Protein AF-A0A2S2DK44-F1 (afdb_monomer_lite)

Secondary structure (DSSP, 8-state):
-EEEEE--SSS-EETTTTEEEEEBTTBT--TTS--EEE-SSSEE-TT-EEEEE------SS---EEE-EEEEETTTEEESPPPPPEEE-

pLDDT: mean 93.24, std 7.38, range [56.5, 98.75]

InterPro domains:
  IPR013783 Immunoglobulin-like fold [G3DSA:2.60.40.10] (1-85)
  IPR032350 Nbr1, FW domain [PF16158] (4-82)

Radius of gyration: 13.26 Å; chains: 1; bounding box: 30×22×35 Å

Structure (mmCIF, N/CA/C/O backbone):
data_AF-A0A2S2DK44-F1
#
_entry.id   AF-A0A2S2DK44-F1
#
loop_
_atom_site.group_PDB
_atom_site.id
_atom_site.type_symbol
_atom_site.label_atom_id
_atom_site.label_alt_id
_atom_site.label_comp_id
_atom_site.label_asym_id
_atom_site.label_entity_id
_atom_site.label_seq_id
_atom_site.pdbx_PDB_ins_code
_atom_site.Cartn_x
_atom_site.Cartn_y
_atom_site.Cartn_z
_atom_site.occupancy
_atom_site.B_iso_or_equiv
_atom_site.auth_seq_id
_atom_site.auth_comp_id
_atom_site.auth_asym_id
_atom_site.auth_atom_id
_atom_site.pdbx_PDB_model_num
ATOM 1 N N . MET A 1 1 ? -13.990 -0.145 -0.654 1.00 87.81 1 MET A N 1
ATOM 2 C CA . MET A 1 1 ? -13.240 1.098 -0.931 1.00 87.81 1 MET A CA 1
ATOM 3 C C . MET A 1 1 ? -12.418 0.919 -2.196 1.00 87.81 1 MET A C 1
ATOM 5 O O . MET A 1 1 ? -12.021 -0.203 -2.494 1.00 87.81 1 MET A O 1
ATOM 9 N N . LYS A 1 2 ? -12.191 2.013 -2.928 1.00 92.12 2 LYS A N 1
ATOM 10 C CA . LYS A 1 2 ? -11.363 2.055 -4.137 1.00 92.12 2 LYS A CA 1
ATOM 11 C C . LYS A 1 2 ? -10.461 3.284 -4.068 1.00 92.12 2 LYS A C 1
ATOM 13 O O . LYS A 1 2 ? -10.975 4.389 -3.909 1.00 92.12 2 LYS A O 1
ATOM 18 N N . LEU A 1 3 ? -9.150 3.086 -4.166 1.00 95.69 3 LEU A N 1
ATOM 19 C CA . LEU A 1 3 ? -8.152 4.159 -4.211 1.00 95.69 3 LEU A CA 1
ATOM 20 C C . LEU A 1 3 ? -7.239 3.968 -5.416 1.00 95.69 3 LEU A C 1
ATOM 22 O O . LEU A 1 3 ? -6.864 2.840 -5.731 1.00 95.69 3 LEU A O 1
ATOM 26 N N . THR A 1 4 ? -6.863 5.068 -6.063 1.00 97.06 4 THR A N 1
ATOM 27 C CA . THR A 1 4 ? -5.967 5.050 -7.221 1.00 97.06 4 THR A CA 1
ATOM 28 C C . THR A 1 4 ? -4.779 5.968 -6.966 1.00 97.06 4 THR A C 1
ATOM 30 O O . THR A 1 4 ? -4.965 7.131 -6.618 1.00 97.06 4 THR A O 1
ATOM 33 N N . PHE A 1 5 ? -3.572 5.442 -7.161 1.00 97.94 5 PHE A N 1
ATOM 34 C CA . PHE A 1 5 ? -2.310 6.174 -7.043 1.00 97.94 5 PHE A CA 1
ATOM 35 C C . PHE A 1 5 ? -1.563 6.115 -8.373 1.00 97.94 5 PHE A C 1
ATOM 37 O O . PHE A 1 5 ? -1.550 5.072 -9.024 1.00 97.94 5 PHE A O 1
ATOM 44 N N . LYS A 1 6 ? -0.929 7.220 -8.773 1.00 98.38 6 LYS A N 1
ATOM 45 C CA . LYS A 1 6 ? -0.095 7.288 -9.979 1.00 98.38 6 LYS A CA 1
ATOM 46 C C . LYS A 1 6 ? 1.378 7.180 -9.605 1.00 98.38 6 LYS A C 1
ATOM 48 O O . LYS A 1 6 ? 1.831 7.884 -8.706 1.00 98.38 6 LYS A O 1
ATOM 53 N N . ASN A 1 7 ? 2.129 6.351 -10.321 1.00 98.50 7 ASN A N 1
ATOM 54 C CA . ASN A 1 7 ? 3.576 6.300 -10.211 1.00 98.50 7 ASN A CA 1
ATOM 55 C C . ASN A 1 7 ? 4.191 7.488 -10.953 1.00 98.50 7 ASN A C 1
ATOM 57 O O . ASN A 1 7 ? 4.269 7.505 -12.179 1.00 98.50 7 ASN A O 1
ATOM 61 N N . THR A 1 8 ? 4.595 8.507 -10.203 1.00 98.31 8 THR A N 1
ATOM 62 C CA . THR A 1 8 ? 5.268 9.701 -10.732 1.00 98.31 8 THR A CA 1
ATOM 63 C C . THR A 1 8 ? 6.788 9.640 -10.578 1.00 98.31 8 THR A C 1
ATOM 65 O O . THR A 1 8 ? 7.459 10.624 -10.874 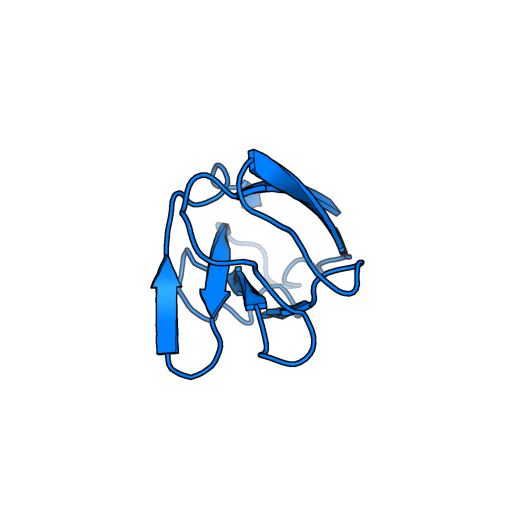1.00 98.31 8 THR A O 1
ATOM 68 N N . GLY A 1 9 ? 7.328 8.526 -10.074 1.00 97.00 9 GLY A N 1
ATOM 69 C CA . GLY A 1 9 ? 8.764 8.302 -9.942 1.00 97.00 9 GLY A CA 1
ATOM 70 C C . GLY A 1 9 ? 9.372 7.662 -11.190 1.00 97.00 9 GLY A C 1
ATOM 71 O O . GLY A 1 9 ? 8.728 7.543 -12.229 1.00 97.00 9 GLY A O 1
ATOM 72 N N . ASN A 1 10 ? 10.622 7.220 -11.066 1.00 97.88 10 ASN A N 1
ATOM 73 C CA . ASN A 1 10 ? 11.374 6.504 -12.103 1.00 97.88 10 ASN A CA 1
ATOM 74 C C . ASN A 1 10 ? 11.570 5.005 -11.795 1.00 97.88 10 ASN A C 1
ATOM 76 O O . ASN A 1 10 ? 12.175 4.297 -12.594 1.00 97.88 10 ASN A O 1
ATOM 80 N N . VAL A 1 11 ? 11.049 4.519 -10.664 1.00 98.00 11 VAL A N 1
ATOM 81 C CA . VAL A 1 11 ? 11.125 3.114 -10.238 1.00 98.00 11 VAL A CA 1
ATOM 82 C C . VAL A 1 11 ? 9.772 2.441 -10.447 1.00 98.00 11 VAL A C 1
ATOM 84 O O . VAL A 1 11 ? 8.741 2.977 -10.039 1.00 98.00 11 VAL A O 1
ATOM 87 N N . THR A 1 12 ? 9.766 1.263 -11.069 1.00 98.56 12 THR A N 1
ATOM 88 C CA . THR A 1 12 ? 8.568 0.422 -11.199 1.00 98.56 12 THR A CA 1
ATOM 89 C C . THR A 1 12 ? 8.169 -0.138 -9.839 1.00 98.56 12 THR A C 1
ATOM 91 O O . THR A 1 12 ? 8.988 -0.739 -9.158 1.00 98.56 12 THR A O 1
ATOM 94 N N . TRP A 1 13 ? 6.902 0.001 -9.455 1.00 98.56 13 TRP A N 1
ATOM 95 C CA . TRP A 1 13 ? 6.386 -0.662 -8.257 1.00 98.56 13 TRP A CA 1
ATOM 96 C C . TRP A 1 13 ? 6.051 -2.111 -8.587 1.00 98.56 13 TRP A C 1
ATOM 98 O O . TRP A 1 13 ? 5.289 -2.349 -9.523 1.00 98.56 13 TRP A O 1
ATOM 108 N N . SER A 1 14 ? 6.570 -3.071 -7.827 1.00 98.44 14 SER A N 1
ATOM 109 C CA . SER A 1 14 ? 6.256 -4.492 -8.001 1.00 98.44 14 SER A CA 1
ATOM 110 C C . SER A 1 14 ? 5.515 -5.069 -6.799 1.00 98.44 14 SER A C 1
ATOM 112 O O . SER A 1 14 ? 5.855 -4.805 -5.644 1.00 98.44 14 SER A O 1
ATOM 114 N N . ARG A 1 15 ? 4.528 -5.933 -7.058 1.00 98.19 15 ARG A N 1
ATOM 115 C CA . ARG A 1 15 ? 3.867 -6.700 -5.998 1.00 98.19 15 ARG A CA 1
ATOM 116 C C . ARG A 1 15 ? 4.839 -7.662 -5.311 1.00 98.19 15 ARG A C 1
ATOM 118 O O . ARG A 1 15 ? 4.758 -7.822 -4.097 1.00 98.19 15 ARG A O 1
ATOM 125 N N . SER A 1 16 ? 5.758 -8.278 -6.061 1.00 98.12 16 SER A N 1
ATOM 126 C CA . SER A 1 16 ? 6.738 -9.229 -5.509 1.00 98.12 16 SER A CA 1
ATOM 127 C C . SER A 1 16 ? 7.741 -8.561 -4.567 1.00 98.12 16 SER A C 1
ATOM 129 O O . SER A 1 16 ? 8.234 -9.202 -3.649 1.00 98.12 16 SER A O 1
ATOM 131 N N . GLU A 1 17 ? 8.002 -7.270 -4.768 1.00 98.31 17 GLU A N 1
ATOM 132 C CA . GLU A 1 17 ? 8.880 -6.451 -3.919 1.00 98.31 17 GLU A CA 1
ATOM 133 C C . GLU A 1 17 ? 8.114 -5.727 -2.810 1.00 98.31 17 GLU A C 1
ATOM 135 O O . GLU A 1 17 ? 8.671 -4.888 -2.107 1.00 98.31 17 GLU A O 1
ATOM 140 N N . LEU A 1 18 ? 6.836 -6.070 -2.628 1.00 98.25 18 LEU A N 1
ATOM 141 C CA . LEU A 1 18 ? 6.004 -5.568 -1.545 1.00 98.25 18 LEU A CA 1
ATOM 142 C C . LEU A 1 18 ? 5.785 -4.050 -1.602 1.00 98.25 18 LEU A C 1
ATOM 144 O O . LEU A 1 18 ? 5.755 -3.383 -0.565 1.00 98.25 18 LEU A O 1
ATOM 148 N N . TYR A 1 19 ? 5.558 -3.513 -2.803 1.00 98.50 19 TYR A N 1
ATOM 149 C CA . TYR A 1 19 ? 4.889 -2.223 -2.956 1.00 98.50 19 TYR A CA 1
ATOM 150 C C . TYR A 1 19 ? 3.387 -2.378 -2.691 1.00 98.50 19 TYR A C 1
ATOM 152 O O . TYR A 1 19 ? 2.717 -3.245 -3.260 1.00 98.50 19 TYR A O 1
ATOM 160 N N . ARG A 1 20 ? 2.859 -1.547 -1.791 1.00 98.44 20 ARG A N 1
ATOM 161 C CA . ARG A 1 20 ? 1.511 -1.648 -1.210 1.00 98.44 20 ARG A CA 1
ATOM 162 C C . ARG A 1 20 ? 0.972 -0.259 -0.892 1.00 98.44 20 ARG A C 1
ATOM 164 O O . ARG A 1 20 ? 1.711 0.724 -0.932 1.00 98.44 20 ARG A O 1
ATOM 171 N N . ILE A 1 21 ? -0.285 -0.191 -0.470 1.00 97.75 21 ILE A N 1
ATOM 172 C CA . ILE A 1 21 ? -0.734 0.911 0.386 1.00 97.75 21 ILE A CA 1
ATOM 173 C C . ILE A 1 21 ? -0.801 0.452 1.839 1.00 97.75 21 ILE A C 1
ATOM 175 O O . ILE A 1 21 ? -1.132 -0.699 2.134 1.00 97.75 21 ILE A O 1
ATOM 179 N N . GLY A 1 22 ? -0.503 1.371 2.748 1.00 97.00 22 GLY A N 1
ATOM 180 C CA . GLY A 1 22 ? -0.658 1.179 4.181 1.00 97.00 22 GLY A CA 1
ATOM 181 C C . GLY A 1 22 ? -1.408 2.341 4.809 1.00 97.00 22 GLY A C 1
ATOM 182 O O . GLY A 1 22 ? -1.392 3.458 4.291 1.00 97.00 22 GLY A O 1
ATOM 183 N N . THR A 1 23 ? -2.041 2.084 5.947 1.00 95.44 23 THR A N 1
ATOM 184 C CA . THR A 1 23 ? -2.666 3.133 6.760 1.00 95.44 23 THR A CA 1
ATOM 185 C C . THR A 1 23 ? -1.606 4.143 7.193 1.00 95.44 23 THR A C 1
ATOM 187 O O . THR A 1 23 ? -0.522 3.737 7.628 1.00 95.44 23 THR A O 1
ATOM 190 N N . SER A 1 24 ? -1.886 5.434 7.036 1.00 94.19 24 SER A N 1
ATOM 191 C CA . SER A 1 24 ? -0.906 6.516 7.233 1.00 94.19 24 SER A CA 1
ATOM 192 C C . SER A 1 24 ? -1.335 7.568 8.249 1.00 94.19 24 SER A C 1
ATOM 194 O O . SER A 1 24 ? -0.496 8.350 8.682 1.00 94.19 24 SER A O 1
ATOM 196 N N . ASN A 1 25 ? -2.604 7.585 8.658 1.00 88.88 25 ASN A N 1
ATOM 197 C CA . ASN A 1 25 ? -3.096 8.515 9.665 1.00 88.88 25 ASN A CA 1
ATOM 198 C C . ASN A 1 25 ? -4.085 7.826 10.621 1.00 88.88 25 ASN A C 1
ATOM 200 O O . ASN A 1 25 ? -5.254 7.676 10.269 1.00 88.88 25 ASN A O 1
ATOM 204 N N . PRO A 1 26 ? -3.626 7.373 11.801 1.00 91.12 26 PRO A N 1
ATOM 205 C CA . PRO A 1 26 ? -2.222 7.168 12.153 1.00 91.12 26 PRO A CA 1
ATOM 206 C C . PRO A 1 26 ? -1.553 6.076 11.299 1.00 91.12 26 PRO A C 1
ATOM 208 O O . PRO A 1 26 ? -2.207 5.258 10.641 1.00 91.12 26 PRO A O 1
ATOM 211 N N . VAL A 1 27 ? -0.220 6.073 11.299 1.00 92.38 27 VAL A N 1
ATOM 212 C CA . VAL A 1 27 ? 0.574 4.990 10.707 1.00 92.38 27 VAL A CA 1
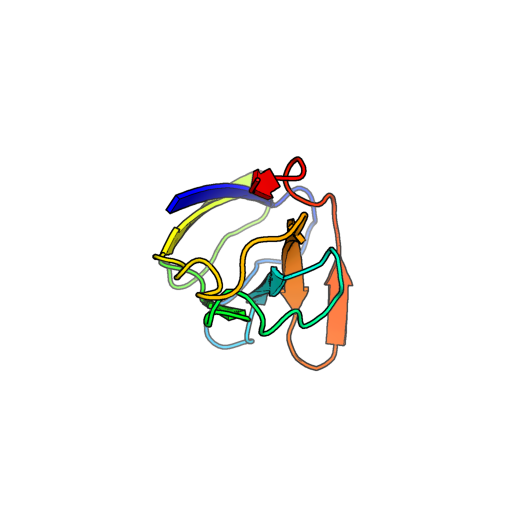ATOM 213 C C . VAL A 1 27 ? 0.219 3.673 11.398 1.00 92.38 27 VAL A C 1
ATOM 215 O O . VAL A 1 27 ? 0.069 3.630 12.613 1.00 92.38 27 VAL A O 1
ATOM 218 N N . ASP A 1 28 ? 0.056 2.613 10.605 1.00 91.44 28 ASP A N 1
ATOM 219 C CA . ASP A 1 28 ? -0.243 1.255 11.093 1.00 91.44 28 ASP A CA 1
ATOM 220 C C . ASP A 1 28 ? -1.511 1.145 11.959 1.00 91.44 28 ASP A C 1
ATOM 222 O O . ASP A 1 28 ? -1.630 0.273 12.816 1.00 91.44 28 ASP A O 1
ATOM 226 N N . ASN A 1 29 ? -2.493 2.014 11.697 1.00 91.25 29 ASN A N 1
ATOM 227 C CA . ASN A 1 29 ? -3.792 2.005 12.353 1.00 91.25 29 ASN A CA 1
ATOM 228 C C . ASN A 1 29 ? -4.559 0.683 12.152 1.00 91.25 29 ASN A C 1
ATOM 230 O O . ASN A 1 29 ? -5.094 0.410 11.076 1.00 91.25 29 ASN A O 1
ATOM 234 N N . THR A 1 30 ? -4.710 -0.089 13.226 1.00 91.44 30 THR A N 1
ATOM 235 C CA . THR A 1 30 ? -5.468 -1.351 13.254 1.00 91.44 30 THR A CA 1
ATOM 236 C C . THR A 1 30 ? -6.965 -1.178 13.512 1.00 91.44 30 THR A C 1
ATOM 238 O O . THR A 1 30 ? -7.708 -2.149 13.372 1.00 91.44 30 THR A O 1
ATOM 241 N N . SER A 1 31 ? -7.439 0.035 13.830 1.00 90.19 31 SER A N 1
ATOM 242 C CA . SER A 1 31 ? -8.842 0.295 14.208 1.00 90.19 31 SER A CA 1
ATOM 243 C C . SER A 1 31 ? -9.841 -0.193 13.156 1.00 90.19 31 SER A C 1
ATOM 245 O O . SER A 1 31 ? -10.955 -0.585 13.489 1.00 90.19 31 SER A O 1
ATOM 247 N N . PHE A 1 32 ? -9.426 -0.205 11.885 1.00 89.06 32 PHE A N 1
ATOM 248 C CA . PHE A 1 32 ? -10.273 -0.568 10.753 1.00 89.06 32 PHE A CA 1
ATOM 249 C C . PHE A 1 32 ? -10.078 -2.005 10.228 1.00 89.06 32 PHE A C 1
ATOM 251 O O . PHE A 1 32 ? -10.597 -2.363 9.166 1.00 89.06 32 PHE A O 1
ATOM 258 N N . GLY A 1 33 ? -9.305 -2.831 10.944 1.00 90.00 33 GLY A N 1
ATOM 259 C CA . GLY A 1 33 ? -9.037 -4.244 10.641 1.00 90.00 33 GLY A CA 1
ATOM 260 C C . GLY A 1 33 ? -8.057 -4.503 9.489 1.00 90.00 33 GLY A C 1
ATOM 261 O O . GLY A 1 33 ? -7.362 -5.515 9.495 1.00 90.00 33 GLY A O 1
ATOM 262 N N . THR A 1 34 ? -7.952 -3.593 8.519 1.00 93.00 34 THR A N 1
ATOM 263 C CA . THR A 1 34 ? -7.021 -3.702 7.385 1.00 93.00 34 THR A CA 1
ATOM 264 C C . THR A 1 34 ? -5.952 -2.622 7.462 1.00 93.00 34 THR A C 1
ATOM 266 O O . THR A 1 34 ? -6.259 -1.434 7.456 1.00 93.00 34 THR A O 1
ATOM 269 N N . VAL A 1 35 ? -4.691 -3.058 7.490 1.00 95.44 35 VAL A N 1
ATOM 270 C CA . VAL A 1 35 ? -3.515 -2.193 7.703 1.00 95.44 35 VAL A CA 1
ATOM 271 C C . VAL A 1 35 ? -2.632 -2.081 6.451 1.00 95.44 35 VAL A C 1
ATOM 273 O O . VAL A 1 35 ? -1.906 -1.099 6.268 1.00 95.44 35 VAL A O 1
ATOM 276 N N . ARG A 1 36 ? -2.693 -3.092 5.576 1.00 96.81 36 ARG A N 1
ATOM 277 C CA . ARG A 1 36 ? -1.943 -3.212 4.319 1.00 96.81 36 ARG A CA 1
ATOM 278 C C . ARG A 1 36 ? -2.867 -3.698 3.214 1.00 96.81 36 ARG A C 1
ATOM 280 O O . ARG A 1 36 ? -3.723 -4.543 3.468 1.00 96.81 36 ARG A O 1
ATOM 287 N N . VAL A 1 37 ? -2.663 -3.204 1.997 1.00 97.56 37 VAL A N 1
ATOM 288 C CA . VAL A 1 37 ? -3.324 -3.720 0.793 1.00 97.56 37 VAL A CA 1
ATOM 289 C C . VAL A 1 37 ? -2.291 -3.819 -0.320 1.00 97.56 37 VAL A C 1
ATOM 291 O O . VAL A 1 37 ? -1.684 -2.818 -0.706 1.00 97.56 37 VAL A O 1
ATOM 294 N N . ASP A 1 38 ? -2.092 -5.033 -0.823 1.00 97.94 38 ASP A N 1
ATOM 295 C CA . ASP A 1 38 ? -1.160 -5.302 -1.915 1.00 97.94 38 ASP A CA 1
ATOM 296 C C . ASP A 1 38 ? -1.642 -4.685 -3.234 1.00 97.94 38 ASP A C 1
ATOM 298 O O . ASP A 1 38 ? -2.836 -4.446 -3.442 1.00 97.94 38 ASP A O 1
ATOM 302 N N . LEU A 1 39 ? -0.710 -4.485 -4.168 1.00 97.31 39 LEU A N 1
ATOM 303 C CA . LEU A 1 39 ? -1.051 -4.176 -5.553 1.00 97.31 39 LEU A CA 1
ATOM 304 C C . LEU A 1 39 ? -1.991 -5.243 -6.135 1.00 97.31 39 LEU A C 1
ATOM 306 O O . LEU A 1 39 ? -1.724 -6.443 -6.072 1.00 97.31 39 LEU A O 1
ATOM 310 N N . GLY A 1 40 ? -3.076 -4.792 -6.770 1.00 95.06 40 GLY A N 1
ATOM 311 C CA . GLY A 1 40 ? -3.994 -5.667 -7.509 1.00 95.06 40 GLY A CA 1
ATOM 312 C C . GLY A 1 40 ? -3.440 -6.164 -8.851 1.00 95.06 40 GLY A C 1
ATOM 313 O O . GLY A 1 40 ? -4.084 -6.966 -9.518 1.00 95.06 40 GLY A O 1
ATOM 314 N N . VAL A 1 41 ? -2.259 -5.686 -9.249 1.00 96.75 41 VAL A N 1
ATOM 315 C CA . VAL A 1 41 ? -1.547 -6.028 -10.489 1.00 96.75 41 VAL A CA 1
ATOM 316 C C . VAL A 1 41 ? -0.110 -6.437 -10.163 1.00 96.75 41 VAL A C 1
ATOM 318 O O . VAL A 1 41 ? 0.378 -6.152 -9.071 1.00 96.75 41 VAL A O 1
ATOM 321 N N . ALA A 1 42 ? 0.576 -7.102 -11.096 1.00 98.00 42 ALA A N 1
ATOM 322 C CA . ALA A 1 42 ? 1.948 -7.567 -10.876 1.00 98.00 42 ALA A CA 1
ATOM 323 C C . ALA A 1 42 ? 2.947 -6.408 -10.713 1.00 98.00 42 ALA A C 1
ATOM 325 O O . ALA A 1 42 ? 3.787 -6.446 -9.814 1.00 98.00 42 ALA A O 1
ATOM 326 N N . SER A 1 43 ? 2.839 -5.373 -11.549 1.00 98.19 43 SER A N 1
ATOM 327 C CA . SER A 1 43 ? 3.727 -4.213 -11.516 1.00 98.19 43 SER A CA 1
ATOM 328 C C . SER A 1 43 ? 3.068 -2.942 -12.060 1.00 98.19 43 SER A C 1
ATOM 330 O O . SER A 1 43 ? 2.057 -2.996 -12.762 1.00 98.19 43 SER A O 1
ATOM 332 N N . VAL A 1 44 ? 3.635 -1.785 -11.707 1.00 98.62 44 VAL A N 1
ATOM 333 C CA . VAL A 1 44 ? 3.170 -0.448 -12.101 1.00 98.62 44 VAL A CA 1
ATOM 334 C C . VAL A 1 44 ? 4.378 0.400 -12.492 1.00 98.62 44 VAL A C 1
ATOM 336 O O . VAL A 1 44 ? 5.105 0.916 -11.639 1.00 98.62 44 VAL A O 1
ATOM 339 N N . ALA A 1 45 ? 4.610 0.518 -13.798 1.00 98.69 45 ALA A N 1
ATOM 340 C CA . ALA A 1 45 ? 5.726 1.274 -14.363 1.00 98.69 45 ALA A CA 1
ATOM 341 C C . ALA A 1 45 ? 5.601 2.796 -14.113 1.00 98.69 45 ALA A C 1
ATOM 343 O O . ALA A 1 45 ? 4.493 3.286 -13.860 1.00 98.69 45 ALA A O 1
ATOM 344 N N . PRO A 1 46 ? 6.701 3.564 -14.226 1.00 98.75 46 PRO A N 1
ATOM 345 C CA . PRO A 1 46 ? 6.659 5.024 -14.268 1.00 98.75 46 PRO A CA 1
ATOM 346 C C . PRO A 1 46 ? 5.576 5.561 -15.212 1.00 98.75 46 PRO A C 1
ATOM 348 O O . PRO A 1 46 ? 5.407 5.090 -16.335 1.00 98.75 46 PRO A O 1
ATOM 351 N N . GLY A 1 47 ? 4.807 6.540 -14.740 1.00 98.56 47 GLY A N 1
ATOM 352 C CA . GLY A 1 47 ? 3.692 7.146 -15.467 1.00 98.56 47 GLY A CA 1
ATOM 353 C C . GLY A 1 47 ? 2.363 6.383 -15.390 1.00 98.56 47 GLY A C 1
ATOM 354 O O . GLY A 1 47 ? 1.330 6.980 -15.701 1.00 98.56 47 GLY A O 1
ATOM 355 N N . GLN A 1 48 ? 2.355 5.119 -14.947 1.00 98.56 48 GLN A N 1
ATOM 356 C CA . GLN A 1 48 ? 1.143 4.299 -14.815 1.00 98.56 48 GLN A CA 1
ATOM 357 C C . GLN A 1 48 ? 0.440 4.500 -13.468 1.00 98.56 48 GLN A C 1
ATOM 359 O O . GLN A 1 48 ? 1.009 5.043 -12.522 1.00 98.56 48 GLN A O 1
ATOM 364 N N . SER A 1 49 ? -0.808 4.035 -13.373 1.00 98.38 49 SER A N 1
ATOM 365 C CA . SER A 1 49 ? -1.613 4.110 -12.150 1.00 98.38 49 SER A CA 1
ATOM 366 C C . SER A 1 49 ? -1.963 2.729 -11.604 1.00 98.38 49 SER A C 1
ATOM 368 O O . SER A 1 49 ? -2.324 1.821 -12.347 1.00 98.38 49 SER A O 1
ATOM 370 N N . ALA A 1 50 ? -1.928 2.604 -10.281 1.00 97.44 50 ALA A N 1
ATOM 371 C CA . ALA A 1 50 ? -2.359 1.440 -9.524 1.00 97.44 50 ALA A CA 1
ATOM 372 C C . ALA A 1 50 ? -3.737 1.701 -8.911 1.00 97.44 50 ALA A C 1
ATOM 374 O O . ALA A 1 50 ? -3.939 2.741 -8.284 1.00 97.44 50 ALA A O 1
ATOM 375 N N . THR A 1 51 ? -4.672 0.759 -9.040 1.00 97.38 51 THR A N 1
ATOM 376 C CA . THR A 1 51 ? -5.960 0.815 -8.333 1.00 97.38 51 THR A CA 1
ATOM 377 C C . THR A 1 51 ? -6.034 -0.287 -7.286 1.00 97.38 51 THR A C 1
ATOM 379 O O . THR A 1 51 ? -5.891 -1.465 -7.605 1.00 97.38 51 THR A O 1
ATOM 382 N N . PHE A 1 52 ? -6.312 0.106 -6.048 1.00 96.81 52 PHE A N 1
ATOM 383 C CA . PHE A 1 52 ? -6.468 -0.772 -4.897 1.00 96.81 52 PHE A CA 1
ATOM 384 C C . PHE A 1 52 ? -7.948 -0.881 -4.547 1.00 96.81 52 PHE A C 1
ATOM 386 O O . PHE A 1 52 ? -8.607 0.129 -4.286 1.00 96.81 52 PHE A O 1
ATOM 393 N N . ASN A 1 53 ? -8.461 -2.109 -4.527 1.00 94.62 53 ASN A N 1
ATOM 394 C CA . ASN A 1 53 ? -9.828 -2.419 -4.120 1.00 94.62 53 ASN A CA 1
ATOM 395 C C . ASN A 1 53 ? -9.776 -3.270 -2.853 1.00 94.62 53 ASN A C 1
ATOM 397 O O . ASN A 1 53 ? -9.162 -4.331 -2.849 1.00 94.62 53 ASN A O 1
ATOM 401 N N . PHE A 1 54 ? -10.399 -2.793 -1.781 1.00 93.75 54 PHE A N 1
ATOM 402 C CA . PHE A 1 54 ? -10.358 -3.446 -0.473 1.00 93.75 54 PHE A CA 1
ATOM 403 C C . PHE A 1 54 ? -11.549 -3.023 0.382 1.00 93.75 54 PHE A C 1
ATOM 405 O O . PHE A 1 54 ? -12.208 -2.014 0.112 1.00 93.75 54 PHE 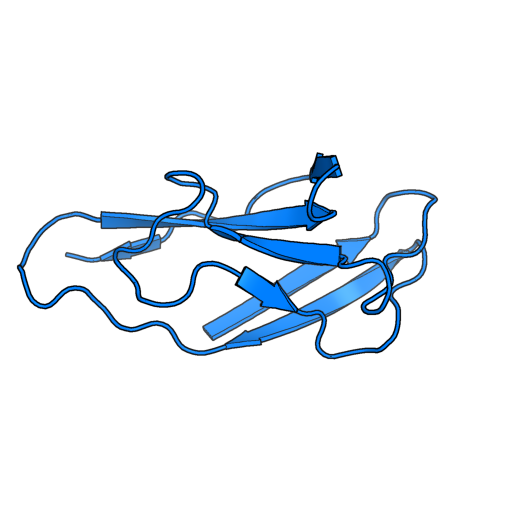A O 1
ATOM 412 N N . GLN A 1 55 ? -11.838 -3.790 1.423 1.00 91.88 55 GLN A N 1
ATOM 413 C CA . GLN A 1 55 ? -12.848 -3.459 2.422 1.00 91.88 55 GLN A CA 1
ATOM 414 C C . GLN A 1 55 ? -12.160 -3.081 3.732 1.00 91.88 55 GLN A C 1
ATOM 416 O O . GLN A 1 55 ? -11.032 -3.486 3.982 1.00 91.88 55 GLN A O 1
ATOM 421 N N . VAL A 1 56 ? -12.844 -2.281 4.541 1.00 89.94 56 VAL A N 1
ATOM 422 C CA . VAL A 1 56 ? -12.431 -1.938 5.902 1.00 89.94 56 VAL A CA 1
ATOM 423 C C . VAL A 1 56 ? -13.631 -2.111 6.816 1.00 89.94 56 VAL A C 1
ATOM 425 O O . VAL A 1 56 ? -14.769 -1.948 6.368 1.00 89.94 56 VAL A O 1
ATOM 428 N N . LYS A 1 57 ? -13.390 -2.440 8.083 1.00 88.62 57 LYS A N 1
ATOM 429 C CA . LYS A 1 57 ? -14.445 -2.606 9.083 1.00 88.62 57 LYS A CA 1
ATOM 430 C C . LYS A 1 57 ? -14.379 -1.448 10.066 1.00 88.62 57 LYS A C 1
ATOM 432 O O . LYS A 1 57 ? -13.348 -1.265 10.692 1.00 88.62 57 LYS A O 1
ATOM 437 N N . ALA A 1 58 ? -15.455 -0.681 10.214 1.00 85.62 58 ALA A N 1
ATOM 438 C CA . ALA A 1 58 ? -15.493 0.376 11.220 1.00 85.62 58 ALA A CA 1
ATOM 439 C C . ALA A 1 58 ? -15.372 -0.208 12.649 1.00 85.62 58 ALA A C 1
ATOM 441 O O . ALA A 1 58 ? -15.886 -1.309 12.893 1.00 85.62 58 ALA A O 1
ATOM 442 N N . PRO A 1 59 ? -14.720 0.503 13.588 1.00 88.00 59 PRO A N 1
ATOM 443 C CA . PRO A 1 59 ? -14.726 0.142 15.004 1.00 88.00 59 PRO A CA 1
ATOM 444 C C . PRO A 1 59 ? -16.149 -0.007 15.559 1.00 88.00 59 PRO A C 1
ATOM 446 O O . PRO A 1 59 ? -17.055 0.718 15.161 1.00 88.00 59 PRO A O 1
ATOM 449 N N . ALA A 1 60 ? -16.344 -0.940 16.498 1.00 88.94 60 ALA A N 1
ATOM 450 C CA . ALA A 1 60 ? -17.636 -1.116 17.174 1.00 88.94 60 ALA A CA 1
ATOM 451 C C . ALA A 1 60 ? -17.914 -0.013 18.210 1.00 88.94 60 ALA A C 1
ATOM 453 O O . ALA A 1 60 ? -19.067 0.292 18.503 1.00 88.94 60 ALA A O 1
ATOM 454 N N . THR A 1 61 ? -16.856 0.577 18.767 1.00 88.94 61 THR A N 1
ATOM 455 C CA . THR A 1 61 ? -16.952 1.702 19.695 1.00 88.94 61 THR A CA 1
ATOM 456 C C . THR A 1 61 ? -17.147 2.989 18.904 1.00 88.94 61 THR A C 1
ATOM 458 O O . THR A 1 61 ? -16.335 3.305 18.036 1.00 88.94 61 THR A O 1
ATOM 461 N N . ALA A 1 62 ? -18.207 3.736 19.217 1.00 85.31 62 ALA A N 1
ATOM 462 C CA . ALA A 1 62 ? -18.438 5.050 18.627 1.00 85.31 62 ALA A CA 1
ATOM 463 C C . ALA A 1 62 ? -17.296 6.013 18.986 1.00 85.31 62 ALA A C 1
ATOM 465 O O . ALA A 1 62 ? -16.810 6.026 20.120 1.00 85.31 62 ALA A O 1
ATOM 466 N N . GLY A 1 63 ? -16.871 6.826 18.024 1.00 85.19 63 GLY A N 1
ATOM 467 C CA . GLY A 1 63 ? -15.745 7.730 18.201 1.00 85.19 63 GLY A CA 1
ATOM 468 C C . GLY A 1 63 ? -15.280 8.342 16.887 1.00 85.19 63 GLY A C 1
ATOM 469 O O . GLY A 1 63 ? -15.574 7.849 15.802 1.00 85.19 63 GLY A O 1
ATOM 470 N N . SER A 1 64 ? -14.515 9.430 16.987 1.00 83.19 64 SER A N 1
ATOM 471 C CA . SER A 1 64 ? -13.881 10.042 15.820 1.00 83.19 64 SER A CA 1
ATOM 472 C C . SER A 1 64 ? -12.580 9.327 15.482 1.00 83.19 64 SER A C 1
ATOM 474 O O . SER A 1 64 ? -11.610 9.415 16.234 1.00 83.19 64 SER A O 1
ATOM 476 N N . TYR A 1 65 ? -12.540 8.695 14.314 1.00 83.25 65 TYR A N 1
ATOM 477 C CA . TYR A 1 65 ? -11.339 8.049 13.793 1.00 83.25 65 TYR A CA 1
ATOM 478 C C . TYR A 1 65 ? -10.900 8.728 12.497 1.00 83.25 65 TYR A C 1
ATOM 480 O O . TYR A 1 65 ? -11.704 8.892 11.577 1.00 83.25 65 TYR A O 1
ATOM 488 N N . LEU A 1 66 ? -9.626 9.122 12.429 1.00 82.50 66 LEU A N 1
ATOM 489 C CA . LEU A 1 66 ? -8.973 9.504 11.177 1.00 82.50 66 LEU A CA 1
ATOM 490 C C . LEU A 1 66 ? -8.423 8.252 10.496 1.00 82.50 66 LEU A C 1
ATOM 492 O O . LEU A 1 66 ? -7.991 7.308 11.168 1.00 82.50 66 LEU A O 1
ATOM 496 N N . PHE A 1 67 ? -8.503 8.231 9.167 1.00 86.06 67 PHE A N 1
ATOM 497 C CA . PHE A 1 67 ? -8.096 7.081 8.383 1.00 86.06 67 PHE A CA 1
ATOM 498 C C . PHE A 1 67 ? -7.735 7.434 6.942 1.00 86.06 67 PHE A C 1
ATOM 500 O O . PHE A 1 67 ? -8.595 7.760 6.115 1.00 86.06 67 PHE A O 1
ATOM 507 N N . ASP A 1 68 ? -6.446 7.296 6.640 1.00 93.06 68 ASP A N 1
ATOM 508 C CA . ASP A 1 68 ? -5.845 7.678 5.365 1.00 93.06 68 ASP A CA 1
ATOM 509 C C . ASP A 1 68 ? -4.896 6.575 4.905 1.00 93.06 68 ASP A C 1
ATOM 511 O O . ASP A 1 68 ? -4.368 5.812 5.718 1.00 93.06 68 ASP A O 1
ATOM 515 N N . TRP A 1 69 ? -4.611 6.542 3.608 1.00 96.38 69 TRP A N 1
ATOM 516 C CA . TRP A 1 69 ? -3.725 5.563 2.989 1.00 96.38 69 TRP A CA 1
ATOM 517 C C . TRP A 1 69 ? -2.559 6.252 2.301 1.00 96.38 69 TRP A C 1
ATOM 519 O O . TRP A 1 69 ? -2.737 7.293 1.681 1.00 96.38 69 TRP A O 1
ATOM 529 N N . GLY A 1 70 ? -1.370 5.667 2.358 1.00 97.31 70 GLY A N 1
ATOM 530 C CA . GLY A 1 70 ? -0.218 6.115 1.575 1.00 97.31 70 GLY A CA 1
ATOM 531 C C . GLY A 1 70 ? 0.502 4.943 0.934 1.00 97.31 70 GLY A C 1
ATOM 532 O O . GLY A 1 70 ? 0.368 3.808 1.396 1.00 97.31 70 GLY A O 1
ATOM 533 N N . MET A 1 71 ? 1.267 5.228 -0.119 1.00 98.12 71 MET A N 1
ATOM 534 C CA . MET A 1 71 ? 2.142 4.231 -0.723 1.00 98.12 71 MET A CA 1
ATOM 535 C C . MET A 1 71 ? 3.253 3.831 0.253 1.00 98.12 71 MET A C 1
ATOM 537 O O . MET A 1 71 ? 3.813 4.652 0.984 1.00 98.12 71 MET A O 1
ATOM 541 N N . LEU A 1 72 ? 3.550 2.539 0.255 1.00 98.38 72 LEU A N 1
ATOM 542 C CA . LEU A 1 72 ? 4.510 1.888 1.130 1.00 98.38 72 LEU A CA 1
ATOM 543 C C . LEU A 1 72 ? 5.318 0.890 0.308 1.00 98.38 72 LEU A C 1
ATOM 545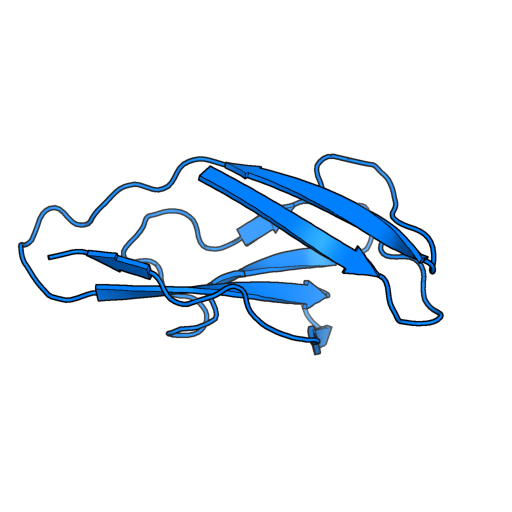 O O . LEU A 1 72 ? 4.751 0.045 -0.382 1.00 98.38 72 LEU A O 1
ATOM 549 N N . TRP A 1 73 ? 6.636 0.968 0.427 1.00 98.19 73 TRP A N 1
ATOM 550 C CA . TRP A 1 73 ? 7.528 -0.132 0.104 1.00 98.19 73 TRP A CA 1
ATOM 551 C C . TRP A 1 73 ? 7.861 -0.831 1.419 1.00 98.19 73 TRP A C 1
ATOM 553 O O . TRP A 1 73 ? 8.553 -0.264 2.269 1.00 98.19 73 TRP A O 1
ATOM 563 N N . GLU A 1 74 ? 7.272 -2.010 1.633 1.00 98.06 74 GLU A N 1
ATOM 564 C CA . GLU A 1 74 ? 7.349 -2.708 2.920 1.00 98.06 74 GLU A CA 1
ATOM 565 C C . GLU A 1 74 ? 8.810 -2.923 3.335 1.00 98.06 74 GLU A C 1
ATOM 567 O O . GLU A 1 74 ? 9.657 -3.239 2.500 1.00 98.06 74 GLU A O 1
ATOM 572 N N . TYR A 1 75 ? 9.100 -2.723 4.623 1.00 97.00 75 TYR A N 1
ATOM 573 C CA . TYR A 1 75 ? 10.449 -2.761 5.208 1.00 97.00 75 TYR A CA 1
ATOM 574 C C . TYR A 1 75 ? 11.448 -1.703 4.705 1.00 97.00 75 TYR A C 1
ATOM 576 O O . TYR A 1 75 ? 12.587 -1.703 5.161 1.00 97.00 75 TYR A O 1
ATOM 584 N N . HIS A 1 76 ? 11.039 -0.786 3.823 1.00 97.44 76 HIS A N 1
ATOM 585 C CA . HIS A 1 76 ? 11.912 0.260 3.286 1.00 97.44 76 HIS A CA 1
ATOM 586 C C . HIS A 1 76 ? 11.435 1.651 3.702 1.00 97.44 76 HIS A C 1
ATOM 588 O O . HIS A 1 76 ? 12.018 2.271 4.588 1.00 97.44 76 HIS A O 1
ATOM 594 N N . LEU A 1 77 ? 10.370 2.160 3.074 1.00 96.81 77 LEU A N 1
ATOM 595 C CA . LEU A 1 77 ? 9.833 3.482 3.386 1.00 96.81 77 LEU A CA 1
ATOM 596 C C . LEU A 1 77 ? 8.383 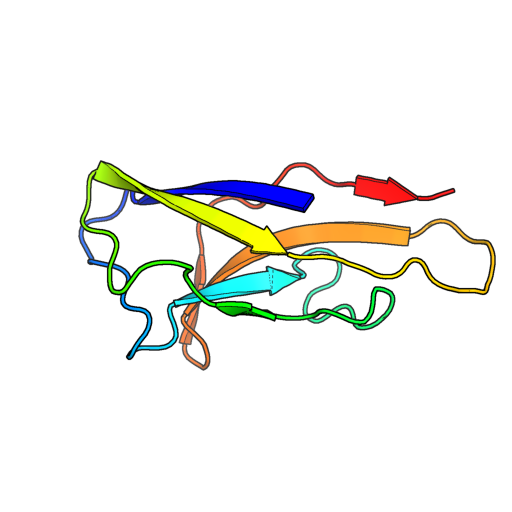3.663 2.936 1.00 96.81 77 LEU A C 1
ATOM 598 O O . LEU A 1 77 ? 7.888 3.006 2.020 1.00 96.81 77 LEU A O 1
ATOM 602 N N . ARG A 1 78 ? 7.725 4.648 3.546 1.00 97.19 78 ARG A N 1
ATOM 603 C CA . ARG A 1 78 ? 6.478 5.244 3.054 1.00 97.19 78 ARG A CA 1
ATOM 604 C C . ARG A 1 78 ? 6.820 6.427 2.163 1.00 97.19 78 ARG A C 1
ATOM 606 O O . ARG A 1 78 ? 7.735 7.178 2.486 1.00 97.19 78 ARG A O 1
ATOM 613 N N . PHE A 1 79 ? 6.103 6.597 1.058 1.00 97.31 79 PHE A N 1
ATOM 614 C CA . PHE A 1 79 ? 6.458 7.604 0.062 1.00 97.31 79 PHE A CA 1
ATOM 615 C C . PHE A 1 79 ? 5.246 8.207 -0.643 1.00 97.31 79 PHE A C 1
ATOM 617 O O . PHE A 1 79 ? 4.150 7.646 -0.652 1.00 97.31 79 PHE A O 1
ATOM 624 N N . GLY A 1 80 ? 5.484 9.353 -1.281 1.00 95.75 80 GLY A N 1
ATOM 625 C CA . GLY A 1 80 ? 4.477 10.070 -2.051 1.00 95.75 80 GLY A CA 1
ATOM 626 C C . GLY A 1 80 ? 3.399 10.724 -1.188 1.00 95.75 80 GLY A C 1
ATOM 627 O O . GLY A 1 80 ? 3.521 10.855 0.028 1.00 95.75 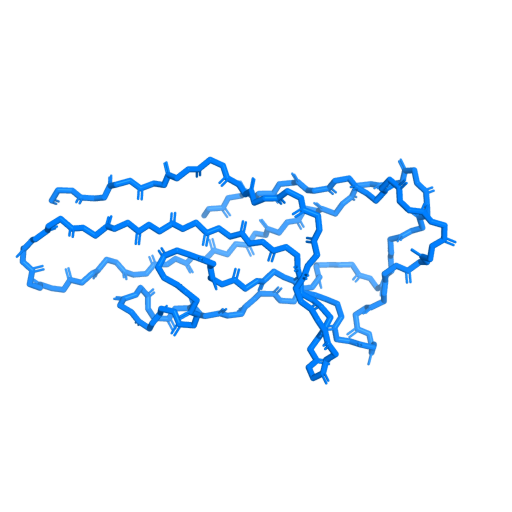80 GLY A O 1
ATOM 628 N N . GLN A 1 81 ? 2.341 11.171 -1.860 1.00 95.94 81 GLN A N 1
ATOM 629 C CA . GLN A 1 81 ? 1.175 11.764 -1.214 1.00 95.94 81 GLN A CA 1
ATOM 630 C C . GLN A 1 81 ? 0.259 10.677 -0.648 1.00 95.94 81 GLN A C 1
ATOM 632 O O . GLN A 1 81 ? 0.114 9.599 -1.230 1.00 95.94 81 GLN A O 1
ATOM 637 N N . THR A 1 82 ? -0.396 10.976 0.470 1.00 95.81 82 THR A N 1
ATOM 638 C CA . THR A 1 82 ? -1.472 10.142 1.007 1.00 95.81 82 THR A CA 1
ATOM 639 C C . THR A 1 82 ? -2.795 10.435 0.300 1.00 95.81 82 THR A C 1
ATOM 641 O O . THR A 1 82 ? -2.986 11.482 -0.319 1.00 95.81 82 THR A O 1
ATOM 644 N N . SER A 1 83 ? -3.745 9.509 0.407 1.00 92.94 83 SER A N 1
ATOM 645 C CA . SER A 1 83 ? -5.138 9.776 0.074 1.00 92.94 83 SER A CA 1
ATOM 646 C C . SER A 1 83 ? -5.698 10.881 0.978 1.00 92.94 83 SER A C 1
ATOM 648 O O . SER A 1 83 ? -5.248 11.009 2.119 1.00 92.94 83 SER A O 1
ATOM 650 N N . PRO A 1 84 ? -6.748 11.599 0.545 1.00 90.12 84 PRO A N 1
ATOM 651 C CA . PRO A 1 84 ? -7.504 12.467 1.438 1.00 90.12 84 PRO A CA 1
ATOM 652 C C . PRO A 1 84 ? -8.010 11.709 2.663 1.00 90.12 84 PRO A C 1
ATOM 654 O O . PRO A 1 84 ? -8.431 10.549 2.545 1.00 90.12 84 PRO A O 1
ATOM 657 N N . SER A 1 85 ? -8.012 12.385 3.809 1.00 85.12 85 SER A N 1
ATOM 658 C CA . SER A 1 85 ? -8.424 11.763 5.053 1.00 85.12 85 SER A CA 1
ATOM 659 C C . SER A 1 85 ? -9.895 11.405 5.081 1.00 85.12 85 SER A C 1
ATOM 661 O O . SER A 1 85 ? -10.753 12.182 4.650 1.00 85.12 85 SER A O 1
ATOM 663 N N . LYS A 1 86 ? -10.205 10.225 5.614 1.00 77.81 86 LYS A N 1
ATOM 664 C CA . LYS A 1 86 ? -11.576 9.861 5.967 1.00 77.81 86 LYS A CA 1
ATOM 665 C C . LYS A 1 86 ? -11.762 10.023 7.467 1.00 77.81 86 LYS A C 1
ATOM 667 O O . LYS A 1 86 ? -10.917 9.613 8.254 1.00 77.81 86 LYS A O 1
ATOM 672 N N . LYS A 1 87 ? -12.894 10.617 7.842 1.00 68.06 87 LYS A N 1
ATOM 673 C CA . LYS A 1 87 ? -13.372 10.687 9.220 1.00 68.06 87 LYS A CA 1
ATOM 674 C C . LYS A 1 87 ? -14.631 9.834 9.315 1.00 68.06 87 LYS A C 1
ATOM 676 O O . LYS A 1 87 ? -15.559 10.074 8.543 1.00 68.06 87 LYS A O 1
ATOM 681 N N . SER A 1 88 ? -14.662 8.847 10.210 1.00 65.69 88 SER A N 1
ATOM 682 C CA . SER A 1 88 ? -15.935 8.252 10.638 1.00 65.69 88 SER A CA 1
ATOM 683 C C . SER A 1 88 ? -16.383 8.915 11.937 1.00 65.69 88 SER A C 1
ATOM 685 O O . SER A 1 88 ? -15.541 9.257 12.773 1.00 65.69 88 SER A O 1
ATOM 687 N N . LEU A 1 89 ? -17.691 9.150 12.045 1.00 56.50 89 LEU A N 1
ATOM 688 C CA . LEU A 1 89 ? -18.373 9.568 13.270 1.00 56.50 89 LEU A CA 1
ATOM 689 C C . LEU A 1 89 ? -18.898 8.331 14.001 1.00 56.50 89 LEU A C 1
ATOM 691 O O . LEU A 1 89 ? -19.280 7.378 13.282 1.00 56.50 89 LEU A O 1
#

Organism: NCBI:txid945844

Sequence (89 aa):
MKLTFKNTGNVTWSRSELYRIGTSNPVDNTSFGTVRVDLGVASVAPGQSATFNFQVKAPATAGSYLFDWGMLWEYHLRFGQTSPSKKSL

Foldseek 3Di:
DKDKDAQQDQDKDALVQPWWKAKVQPQQDPQFVDGTFTFPDGIAGHGGMTMTDDHTHHHPDDDWDKTKIFIDRPPPDTDDDIDPIDIDD